Protein AF-A0A0M0LI13-F1 (afdb_monomer)

Radius of gyration: 15.28 Å; Cα contacts (8 Å, |Δi|>4): 227; chains: 1; bounding box: 36×25×39 Å

Secondary structure (DSSP, 8-state):
---S-EEEEEEEEEE--SSS-EEEEEEEEEEE--TT--S-GGGTEE---EEE-TT-EEEEEEEE---TT----EEEEEEEEEEETTTTEEEEEEEEEEE---

Solvent-accessible surface area (backbone atoms only — not comparable to full-atom values): 6044 Å² total; per-residue (Å²): 130,82,79,68,58,46,73,46,70,64,78,49,72,50,70,35,87,46,94,53,72,42,62,34,46,45,47,60,45,60,71,46,59,45,93,84,51,91,64,54,49,52,62,37,43,44,64,68,62,44,81,39,52,48,70,35,73,44,73,40,52,38,29,39,32,63,62,86,90,67,87,65,56,43,59,31,33,29,29,43,36,41,32,34,73,89,79,72,43,76,47,75,44,82,45,78,50,77,42,82,81,130

Foldseek 3Di:
DPPFKDKDWQPDKDFAQDQAKFWKAKAKFWDDDDPPFPDACRQQKDWGIDTDHHGDMDGTMIIGGDPPVGQDFDKTKIWTWIAGPVVRDIDTDIDMDGHDDD

Nearest PDB structures (foldseek):
  2r39-assembly1_A  TM=6.800E-01  e=1.356E-04  Vibrio parahaemolyticus RIMD 2210633
  6fqa-assembly2_C  TM=5.494E-01  e=6.463E-02  Acinetobacter baumannii
  6fq0-assembly2_C  TM=4.657E-01  e=3.238E-02  Acinetobacter baumannii
  4or1-assembly1_A  TM=4.462E-01  e=4.621E-01  Escherichia coli
  5cn1-assembly5_C  TM=3.166E-01  e=4.873E-01  Saccharomyces cerevisiae S288C

Structure (mmCIF, N/CA/C/O backbone):
data_AF-A0A0M0LI13-F1
#
_entry.id   AF-A0A0M0LI13-F1
#
loop_
_atom_site.group_PDB
_atom_site.id
_atom_site.type_symbol
_atom_site.label_atom_id
_atom_site.label_alt_id
_atom_site.label_comp_id
_atom_site.label_asym_id
_atom_site.label_entity_id
_atom_site.label_seq_id
_atom_site.pdbx_PDB_ins_code
_atom_site.Cartn_x
_atom_site.Cartn_y
_atom_site.Cartn_z
_atom_site.occupancy
_atom_site.B_iso_or_equiv
_atom_site.auth_seq_id
_atom_site.auth_comp_id
_atom_site.auth_asym_id
_atom_site.auth_atom_id
_atom_site.pdbx_PDB_model_num
ATOM 1 N N . MET A 1 1 ? 20.716 13.999 -11.357 1.00 42.50 1 MET A N 1
ATOM 2 C CA . MET A 1 1 ? 20.604 12.929 -10.341 1.00 42.50 1 MET A CA 1
ATOM 3 C C . MET A 1 1 ? 19.140 12.543 -10.259 1.00 42.50 1 MET A C 1
ATOM 5 O O . MET A 1 1 ? 18.328 13.451 -10.172 1.00 42.50 1 MET A O 1
ATOM 9 N N . LEU A 1 2 ? 18.784 11.260 -10.379 1.00 47.47 2 LEU A N 1
ATOM 10 C CA . LEU A 1 2 ? 17.407 10.848 -10.083 1.00 47.47 2 LEU A CA 1
ATOM 11 C C . LEU A 1 2 ? 17.223 10.974 -8.567 1.00 47.47 2 LEU A C 1
ATOM 13 O O . LEU A 1 2 ? 18.024 10.400 -7.833 1.00 47.47 2 LEU A O 1
ATOM 17 N N . ASP A 1 3 ? 16.208 11.720 -8.133 1.00 53.38 3 ASP A N 1
ATOM 18 C CA . ASP A 1 3 ? 15.728 11.751 -6.748 1.00 53.38 3 ASP A CA 1
ATOM 19 C C . ASP A 1 3 ? 15.374 10.320 -6.321 1.00 53.38 3 ASP A C 1
ATOM 21 O O . ASP A 1 3 ? 14.293 9.800 -6.610 1.00 53.38 3 ASP A O 1
ATOM 25 N N . SER A 1 4 ? 16.313 9.626 -5.686 1.00 60.44 4 SER A N 1
ATOM 26 C CA . SER A 1 4 ? 16.040 8.341 -5.058 1.00 60.44 4 SER A CA 1
ATOM 27 C C . SER A 1 4 ? 15.255 8.611 -3.776 1.00 60.44 4 SER A C 1
ATOM 29 O O . SER A 1 4 ? 15.834 9.078 -2.799 1.00 60.44 4 SER A O 1
ATOM 31 N N . GLY A 1 5 ? 13.950 8.322 -3.780 1.00 70.00 5 GLY A N 1
ATOM 32 C CA . GLY A 1 5 ? 13.101 8.426 -2.589 1.00 70.00 5 GLY A CA 1
ATOM 33 C C . GLY A 1 5 ? 12.098 9.576 -2.625 1.00 70.00 5 GLY A C 1
ATOM 34 O O . GLY A 1 5 ? 12.062 10.392 -1.707 1.00 70.00 5 GLY A O 1
ATOM 35 N N . ARG A 1 6 ? 11.247 9.638 -3.655 1.00 83.00 6 ARG A N 1
ATOM 36 C CA . ARG A 1 6 ? 10.151 10.616 -3.695 1.00 83.00 6 ARG A CA 1
ATOM 37 C C . ARG A 1 6 ? 8.909 10.049 -3.020 1.00 83.00 6 ARG A C 1
ATOM 39 O O . ARG A 1 6 ? 8.305 9.105 -3.524 1.00 83.00 6 ARG A O 1
ATOM 46 N N . THR A 1 7 ? 8.483 10.661 -1.922 1.00 88.56 7 THR A N 1
ATOM 47 C CA . THR A 1 7 ? 7.189 10.343 -1.310 1.00 88.56 7 THR A CA 1
ATOM 48 C C . THR A 1 7 ? 6.056 10.959 -2.125 1.00 88.56 7 THR A C 1
ATOM 50 O O . THR A 1 7 ? 6.030 12.164 -2.375 1.00 88.56 7 THR A O 1
ATOM 53 N N . ILE A 1 8 ? 5.101 10.125 -2.517 1.00 88.75 8 ILE A N 1
ATOM 54 C CA . ILE A 1 8 ? 3.818 10.513 -3.089 1.00 88.75 8 ILE A CA 1
ATOM 55 C C . ILE A 1 8 ? 2.800 10.400 -1.958 1.00 88.75 8 ILE A C 1
ATOM 57 O O . ILE A 1 8 ? 2.442 9.303 -1.521 1.00 88.75 8 ILE A O 1
ATOM 61 N N . ALA A 1 9 ? 2.400 11.551 -1.428 1.00 90.56 9 ALA A N 1
ATOM 62 C CA . ALA A 1 9 ? 1.484 11.615 -0.303 1.00 90.56 9 ALA A CA 1
ATOM 63 C C . ALA A 1 9 ? 0.030 11.420 -0.743 1.00 90.56 9 ALA A C 1
ATOM 65 O O . ALA A 1 9 ? -0.353 11.843 -1.832 1.00 90.56 9 ALA A O 1
ATOM 66 N N . ASN A 1 10 ? -0.782 10.861 0.155 1.00 89.06 10 ASN A N 1
ATOM 67 C CA . ASN A 1 10 ? -2.242 10.824 0.041 1.00 89.06 10 ASN A CA 1
ATOM 68 C C . ASN A 1 10 ? -2.772 10.147 -1.231 1.00 89.06 10 ASN A C 1
ATOM 70 O O . ASN A 1 10 ? -3.706 10.643 -1.859 1.00 89.06 10 ASN A O 1
ATOM 74 N N . ILE A 1 11 ? -2.191 9.007 -1.605 1.00 89.56 11 ILE A N 1
ATOM 75 C CA . ILE A 1 11 ? -2.618 8.272 -2.804 1.00 89.56 11 ILE A CA 1
ATOM 76 C C . ILE A 1 11 ? -4.002 7.633 -2.642 1.00 89.56 11 ILE A C 1
ATOM 78 O O . ILE A 1 11 ? -4.743 7.508 -3.611 1.00 89.56 11 ILE A O 1
ATOM 82 N N . PHE A 1 12 ? -4.355 7.240 -1.419 1.00 91.00 12 PHE A N 1
ATOM 83 C CA . PHE A 1 12 ? -5.688 6.791 -1.037 1.00 91.00 12 PHE A CA 1
ATOM 84 C C . PHE A 1 12 ? -5.860 6.911 0.479 1.00 91.00 12 PHE A C 1
ATOM 86 O O . PHE A 1 12 ? -4.906 7.163 1.222 1.00 91.00 12 PHE A O 1
ATOM 93 N N . THR A 1 13 ? -7.089 6.714 0.943 1.00 93.88 13 THR A N 1
ATOM 94 C CA . THR A 1 13 ? -7.438 6.717 2.363 1.00 93.88 13 THR A CA 1
ATOM 95 C C . THR A 1 13 ? -8.014 5.371 2.786 1.00 93.88 13 THR A C 1
ATOM 97 O O . THR A 1 13 ? -8.634 4.661 1.997 1.00 93.88 13 THR A O 1
ATOM 100 N N . ILE A 1 14 ? -7.805 5.018 4.054 1.00 93.50 14 ILE A N 1
ATOM 101 C CA . ILE A 1 14 ? -8.415 3.851 4.692 1.00 93.50 14 ILE A CA 1
ATOM 102 C C . ILE A 1 14 ? -9.221 4.344 5.890 1.00 93.50 14 ILE A C 1
ATOM 104 O O . ILE A 1 14 ? -8.678 5.003 6.779 1.00 93.50 14 ILE A O 1
ATOM 108 N N . THR A 1 15 ? -10.507 4.004 5.933 1.00 95.00 15 THR A N 1
ATOM 109 C CA . THR A 1 15 ? -11.383 4.298 7.071 1.00 95.00 15 THR A CA 1
ATOM 110 C C . THR A 1 15 ? -11.610 3.036 7.889 1.00 95.00 15 THR A C 1
ATOM 112 O O . THR A 1 15 ? -12.173 2.062 7.390 1.00 95.00 15 THR A O 1
ATOM 115 N N . ASN A 1 16 ? -11.228 3.068 9.164 1.00 94.50 16 ASN A N 1
ATOM 116 C CA . ASN A 1 16 ? -11.600 2.028 10.113 1.00 94.50 16 ASN A CA 1
ATOM 117 C C . ASN A 1 16 ? -13.010 2.321 10.641 1.00 94.50 16 ASN A C 1
ATOM 119 O O . ASN A 1 16 ? -13.193 3.260 11.406 1.00 94.50 16 ASN A O 1
ATOM 123 N N . LYS A 1 17 ? -14.001 1.521 10.235 1.00 93.31 17 LYS A N 1
ATOM 124 C CA . LYS A 1 17 ? -15.404 1.641 10.682 1.00 93.31 17 LYS A CA 1
ATOM 125 C C . LYS A 1 17 ? -15.748 0.735 11.871 1.00 93.31 17 LYS A C 1
ATOM 127 O O . LYS A 1 17 ? -16.920 0.505 12.153 1.00 93.31 17 LYS A O 1
ATOM 132 N N . THR A 1 18 ? -14.741 0.155 12.516 1.00 92.44 18 THR A N 1
ATOM 133 C CA . THR A 1 18 ? -14.918 -0.715 13.681 1.00 92.44 18 THR A CA 1
ATOM 134 C C . THR A 1 18 ? -14.698 0.060 14.978 1.00 92.44 18 THR A C 1
ATOM 136 O O . THR A 1 18 ? -14.189 1.182 14.982 1.00 92.44 18 THR A O 1
ATOM 139 N N . ASN A 1 19 ? -15.038 -0.579 16.099 1.00 95.06 19 ASN A N 1
ATOM 140 C CA . ASN A 1 19 ? -14.835 -0.035 17.442 1.00 95.06 19 ASN A CA 1
ATOM 141 C C . ASN A 1 19 ? -13.461 -0.391 18.043 1.00 95.06 19 ASN A C 1
ATOM 143 O O . ASN A 1 19 ? -13.225 -0.122 19.217 1.00 95.06 19 ASN A O 1
ATOM 147 N N . GLN A 1 20 ? -12.562 -1.008 17.270 1.00 94.38 20 GLN A N 1
ATOM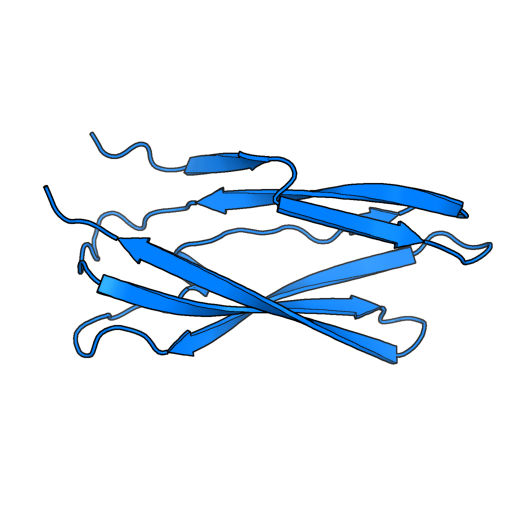 148 C CA . GLN A 1 20 ? -11.235 -1.431 17.727 1.00 94.38 20 GLN A CA 1
ATOM 149 C C . GLN A 1 20 ? -10.139 -0.871 16.819 1.00 94.38 20 GLN A C 1
ATOM 151 O O . GLN A 1 20 ? -10.381 -0.549 15.658 1.00 94.38 20 GLN A O 1
ATOM 156 N N . THR A 1 21 ? -8.926 -0.723 17.349 1.00 94.06 21 THR A N 1
ATOM 157 C CA . THR A 1 21 ? -7.764 -0.349 16.535 1.00 94.06 21 THR A CA 1
ATOM 158 C C . THR A 1 21 ? -7.447 -1.473 15.553 1.00 94.06 21 THR A C 1
ATOM 160 O O . THR A 1 21 ? -7.303 -2.623 15.964 1.00 94.06 21 THR A O 1
ATOM 163 N N . LEU A 1 22 ? -7.295 -1.139 14.271 1.00 93.81 22 LEU A N 1
ATOM 164 C CA . LEU A 1 22 ? -6.948 -2.098 13.224 1.00 93.81 22 LEU A CA 1
ATOM 165 C C . LEU A 1 22 ? -5.491 -1.951 12.796 1.00 93.81 22 LEU A C 1
ATOM 167 O O . LEU A 1 22 ? -5.004 -0.839 12.581 1.00 93.81 22 LEU A O 1
ATOM 171 N N . ASN A 1 23 ? -4.826 -3.094 12.629 1.00 94.38 23 ASN A N 1
ATOM 172 C CA . ASN A 1 23 ? -3.515 -3.202 11.999 1.00 94.38 23 ASN A CA 1
ATOM 173 C C . ASN A 1 23 ? -3.701 -3.739 10.580 1.00 94.38 23 ASN A C 1
ATOM 175 O O . ASN A 1 23 ? -3.952 -4.927 10.382 1.00 94.38 23 ASN A O 1
ATOM 179 N N . VAL A 1 24 ? -3.578 -2.851 9.600 1.00 95.12 24 VAL A N 1
ATOM 180 C CA . VAL A 1 24 ? -3.677 -3.180 8.181 1.00 95.12 24 VAL A CA 1
ATOM 181 C C . VAL A 1 24 ? -2.279 -3.482 7.660 1.00 95.12 24 VAL A C 1
ATOM 183 O O . VAL A 1 24 ? -1.407 -2.606 7.635 1.00 95.12 24 VAL A O 1
ATOM 186 N N . GLN A 1 25 ? -2.065 -4.728 7.247 1.00 96.12 25 GLN A N 1
ATOM 187 C CA . GLN A 1 25 ? -0.880 -5.107 6.490 1.00 96.12 25 GLN A CA 1
ATOM 188 C C . GLN A 1 25 ? -1.023 -4.577 5.068 1.00 96.12 25 GLN A C 1
ATOM 190 O O . GLN A 1 25 ? -2.055 -4.788 4.431 1.00 96.12 25 GLN A O 1
ATOM 195 N N . ILE A 1 26 ? -0.004 -3.876 4.581 1.00 95.25 26 ILE A N 1
ATOM 196 C CA . ILE A 1 26 ? 0.004 -3.328 3.231 1.00 95.25 26 ILE A CA 1
ATOM 197 C C . ILE A 1 26 ? 1.223 -3.861 2.498 1.00 95.25 26 ILE A C 1
ATOM 199 O O . ILE A 1 26 ? 2.353 -3.695 2.950 1.00 95.25 26 ILE A O 1
ATOM 203 N N . THR A 1 27 ? 0.980 -4.504 1.363 1.00 93.94 27 THR A N 1
ATOM 204 C CA . THR A 1 27 ? 2.026 -5.076 0.510 1.00 93.94 27 THR A CA 1
ATOM 205 C C . THR A 1 27 ? 1.810 -4.654 -0.936 1.00 93.94 27 THR A C 1
ATOM 207 O O . THR A 1 27 ? 0.734 -4.176 -1.298 1.00 93.94 27 THR A O 1
ATOM 210 N N . ILE A 1 28 ? 2.847 -4.790 -1.755 1.00 92.31 28 ILE A N 1
ATOM 211 C CA . ILE A 1 28 ? 2.791 -4.509 -3.187 1.00 92.31 28 ILE A CA 1
ATOM 212 C C . ILE A 1 28 ? 3.033 -5.821 -3.920 1.00 92.31 28 ILE A C 1
ATOM 214 O O . ILE A 1 28 ? 4.026 -6.501 -3.678 1.00 92.31 28 ILE A O 1
ATOM 218 N N . GLU A 1 29 ? 2.120 -6.163 -4.817 1.00 91.44 29 GLU A N 1
ATOM 219 C CA . GLU A 1 29 ? 2.209 -7.335 -5.674 1.00 91.44 29 GLU A CA 1
ATOM 220 C C . GLU A 1 29 ? 2.442 -6.887 -7.115 1.00 91.44 29 GLU A C 1
ATOM 222 O O . GLU A 1 29 ? 1.689 -6.075 -7.654 1.00 91.44 29 GLU A O 1
ATOM 227 N N . ASN A 1 30 ? 3.473 -7.429 -7.757 1.00 88.25 30 ASN A N 1
ATOM 228 C CA . ASN A 1 30 ? 3.719 -7.190 -9.172 1.00 88.25 30 ASN A CA 1
ATOM 229 C C . ASN A 1 30 ? 2.789 -8.043 -10.042 1.00 88.25 30 ASN A C 1
ATOM 231 O O . ASN A 1 30 ? 2.658 -9.243 -9.816 1.00 88.25 30 ASN A O 1
ATOM 235 N N . THR A 1 31 ? 2.198 -7.445 -11.075 1.00 88.75 31 THR A N 1
ATOM 236 C CA . THR A 1 31 ? 1.359 -8.157 -12.051 1.00 88.75 31 THR A CA 1
ATOM 237 C C . THR A 1 31 ? 2.013 -8.186 -13.428 1.00 88.75 31 THR A C 1
ATOM 239 O O . THR A 1 31 ? 2.105 -9.250 -14.036 1.00 88.75 31 THR A O 1
ATOM 242 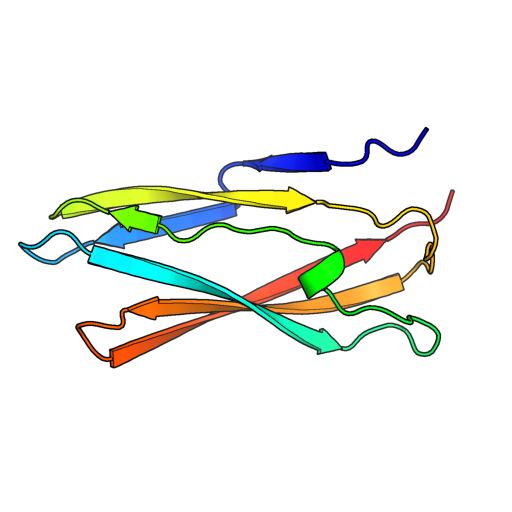N N . SER A 1 32 ? 2.516 -7.050 -13.923 1.00 90.00 32 SER A N 1
ATOM 243 C CA . SER A 1 32 ? 3.209 -6.991 -15.213 1.00 90.00 32 SER A CA 1
ATOM 244 C C . SER A 1 32 ? 4.396 -6.037 -15.189 1.00 90.00 32 SER A C 1
ATOM 246 O O . SER A 1 32 ? 4.366 -4.979 -14.561 1.00 90.00 32 SER A O 1
ATOM 248 N N . ARG A 1 33 ? 5.430 -6.370 -15.964 1.00 87.69 33 ARG A N 1
ATOM 249 C CA . ARG A 1 33 ? 6.631 -5.543 -16.132 1.00 87.69 33 ARG A CA 1
ATOM 250 C C . ARG A 1 33 ? 7.127 -5.570 -17.581 1.00 87.69 33 ARG A C 1
ATOM 252 O O . ARG A 1 33 ? 6.810 -6.524 -18.296 1.00 87.69 33 ARG A O 1
ATOM 259 N N . PRO A 1 34 ? 7.917 -4.573 -18.020 1.00 87.50 34 PRO A N 1
ATOM 260 C CA . PRO A 1 34 ? 8.591 -4.616 -19.315 1.00 87.50 34 PRO A CA 1
ATOM 261 C C . PRO A 1 34 ? 9.450 -5.881 -19.457 1.00 87.50 34 PRO A C 1
ATOM 263 O O . PRO A 1 34 ? 10.038 -6.339 -18.481 1.00 87.50 34 PRO A O 1
ATOM 266 N N . ALA A 1 35 ? 9.561 -6.430 -20.670 1.00 83.12 35 ALA A N 1
ATOM 267 C CA . ALA A 1 35 ? 10.194 -7.735 -20.912 1.00 83.12 35 ALA A CA 1
ATOM 268 C C . ALA A 1 35 ? 11.647 -7.844 -20.411 1.00 83.12 35 ALA A C 1
ATOM 270 O O . ALA A 1 35 ? 12.084 -8.918 -20.012 1.00 83.12 35 ALA A O 1
ATOM 271 N N . LEU A 1 36 ? 12.387 -6.733 -20.408 1.00 82.75 36 LEU A N 1
ATOM 272 C CA . LEU A 1 36 ? 13.780 -6.687 -19.960 1.00 82.75 36 LEU A CA 1
ATOM 273 C C . LEU A 1 36 ? 13.926 -6.281 -18.485 1.00 82.75 36 LEU A C 1
ATOM 275 O O . LEU A 1 36 ? 15.038 -6.264 -17.964 1.00 82.75 36 LEU A O 1
ATOM 279 N N . ALA A 1 37 ? 12.830 -5.939 -17.802 1.00 80.44 37 ALA A N 1
ATOM 280 C CA . ALA A 1 37 ? 12.875 -5.504 -16.415 1.00 80.44 37 ALA A CA 1
ATOM 281 C C . ALA A 1 37 ? 13.290 -6.652 -15.486 1.00 80.44 37 ALA A C 1
ATOM 283 O O . ALA A 1 37 ? 12.612 -7.676 -15.387 1.00 80.44 37 ALA A O 1
ATOM 284 N N . LEU A 1 38 ? 14.387 -6.446 -14.754 1.00 78.94 38 LEU A N 1
ATOM 285 C CA . LEU A 1 38 ? 14.916 -7.427 -13.801 1.00 78.94 38 LEU A CA 1
ATOM 286 C C . LEU A 1 38 ? 14.235 -7.355 -12.423 1.00 78.94 38 LEU A C 1
ATOM 288 O O . LEU A 1 38 ? 14.383 -8.270 -11.620 1.00 78.94 38 LEU A O 1
ATOM 292 N N . VAL A 1 39 ? 13.448 -6.306 -12.162 1.00 78.88 39 VAL A N 1
ATOM 293 C CA . VAL A 1 39 ? 12.727 -6.078 -10.898 1.00 78.88 39 VAL A CA 1
ATOM 294 C C . VAL A 1 39 ? 11.224 -5.948 -11.113 1.00 78.88 39 VAL A C 1
ATOM 296 O O . VAL A 1 39 ? 10.760 -5.672 -12.222 1.00 78.88 39 VAL A O 1
ATOM 299 N N . GLY A 1 40 ? 10.457 -6.216 -10.058 1.00 80.31 40 GLY A N 1
ATOM 300 C CA . GLY A 1 40 ? 9.032 -5.910 -9.990 1.00 80.31 40 GLY A CA 1
ATOM 301 C C . GLY A 1 40 ? 8.751 -4.530 -9.395 1.00 80.31 40 GLY A C 1
ATOM 302 O O . GLY A 1 40 ? 9.654 -3.825 -8.943 1.00 80.31 40 GLY A O 1
ATOM 303 N N . ILE A 1 41 ? 7.477 -4.138 -9.414 1.00 83.88 41 ILE A N 1
ATOM 304 C CA . ILE A 1 41 ? 6.992 -2.874 -8.835 1.00 83.88 41 ILE A CA 1
ATOM 305 C C . ILE A 1 41 ? 7.196 -2.782 -7.315 1.00 83.88 41 ILE A C 1
ATOM 307 O O . ILE A 1 41 ? 7.344 -1.684 -6.787 1.00 83.88 41 ILE A O 1
ATOM 311 N N . ASP A 1 42 ? 7.293 -3.918 -6.630 1.00 84.94 42 ASP A N 1
ATOM 312 C CA . ASP A 1 42 ? 7.639 -4.057 -5.211 1.00 84.94 42 ASP A CA 1
ATOM 313 C C . ASP A 1 42 ? 9.036 -3.512 -4.861 1.00 84.94 42 ASP A C 1
ATOM 315 O O . ASP A 1 42 ? 9.281 -3.130 -3.721 1.00 84.94 42 ASP A O 1
ATOM 319 N N . TYR A 1 43 ? 9.930 -3.398 -5.848 1.00 81.88 43 TYR A N 1
ATOM 320 C CA . TYR A 1 43 ? 11.241 -2.755 -5.695 1.00 81.88 43 TYR A CA 1
ATOM 321 C C . TYR A 1 43 ? 11.255 -1.284 -6.130 1.00 81.88 43 TYR A C 1
ATOM 323 O O . TYR A 1 43 ? 12.271 -0.611 -5.962 1.00 81.88 43 TYR A O 1
ATOM 331 N N . ILE A 1 44 ? 10.163 -0.808 -6.739 1.00 84.62 44 ILE A N 1
ATOM 332 C CA . ILE A 1 44 ? 10.034 0.551 -7.288 1.00 84.62 44 ILE A CA 1
ATOM 333 C C . ILE A 1 44 ? 9.179 1.432 -6.368 1.00 84.62 44 ILE A C 1
ATOM 335 O O . ILE A 1 44 ? 9.359 2.649 -6.299 1.00 84.62 44 ILE A O 1
ATOM 339 N N . LEU A 1 45 ? 8.242 0.825 -5.644 1.00 87.44 45 LEU A N 1
ATOM 340 C CA . LEU A 1 45 ? 7.390 1.479 -4.665 1.00 87.44 45 LEU A 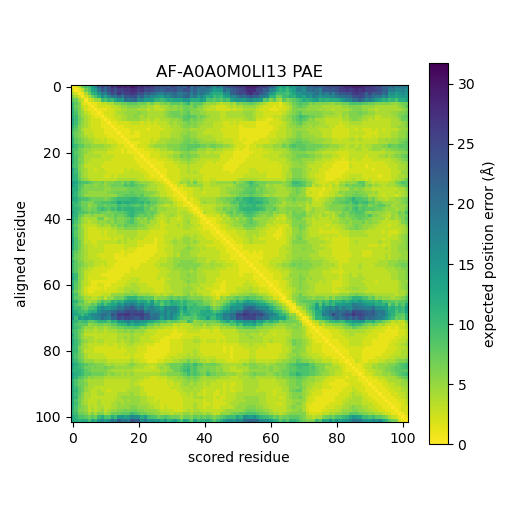CA 1
ATOM 341 C C . LEU A 1 45 ? 7.598 0.841 -3.291 1.00 87.44 45 LEU A C 1
ATOM 343 O O . LEU A 1 45 ? 7.533 -0.372 -3.139 1.00 87.44 45 LEU A O 1
ATOM 347 N N . GLY A 1 46 ? 7.785 1.681 -2.280 1.00 89.06 46 GLY A N 1
ATOM 348 C CA . GLY A 1 46 ? 7.742 1.307 -0.874 1.00 89.06 46 GLY A CA 1
ATOM 349 C C . GLY A 1 46 ? 6.445 1.787 -0.230 1.00 89.06 46 GLY A C 1
ATOM 350 O O . GLY A 1 46 ? 6.021 2.926 -0.437 1.00 89.06 46 GLY A O 1
ATOM 351 N N . ILE A 1 47 ? 5.829 0.933 0.581 1.00 91.56 47 ILE A N 1
ATOM 352 C CA . ILE A 1 47 ? 4.647 1.253 1.385 1.00 91.56 47 ILE A CA 1
ATOM 353 C C . ILE A 1 47 ? 4.775 0.595 2.757 1.00 91.56 47 ILE A C 1
ATOM 355 O O . ILE A 1 47 ? 5.374 -0.471 2.884 1.00 91.56 47 ILE A O 1
ATOM 359 N N . SER A 1 48 ? 4.242 1.239 3.793 1.00 92.00 48 SER A N 1
ATOM 360 C CA . SER A 1 48 ? 4.284 0.726 5.161 1.00 92.00 48 SER A CA 1
ATOM 361 C C . SER A 1 48 ? 2.905 0.303 5.659 1.00 92.00 48 SER A C 1
ATOM 363 O O . SER A 1 48 ? 1.878 0.881 5.289 1.00 92.00 48 SER A O 1
ATOM 365 N N . ASN A 1 49 ? 2.903 -0.690 6.550 1.00 94.44 49 ASN A N 1
ATOM 366 C CA . ASN A 1 49 ? 1.718 -1.114 7.290 1.00 94.44 49 ASN A CA 1
ATOM 367 C C . ASN A 1 49 ? 1.107 0.051 8.075 1.00 94.44 49 ASN A C 1
ATOM 369 O O . ASN A 1 49 ? 1.807 0.974 8.503 1.00 94.44 49 ASN A O 1
ATOM 373 N N . GLN A 1 50 ? -0.203 -0.012 8.302 1.00 94.12 50 GLN A N 1
ATOM 374 C CA . GLN A 1 50 ? -0.942 1.069 8.943 1.00 94.12 50 GLN A CA 1
ATOM 375 C C . GLN A 1 50 ? -1.676 0.585 10.184 1.00 94.12 50 GLN A C 1
ATOM 377 O O . GLN A 1 50 ? -2.491 -0.327 10.123 1.00 94.12 50 GLN A O 1
ATOM 382 N N . THR A 1 51 ? -1.451 1.273 11.298 1.00 95.25 51 THR A N 1
ATOM 383 C CA . THR A 1 51 ? -2.340 1.215 12.461 1.00 95.25 51 THR A CA 1
ATOM 384 C C . THR A 1 51 ? -3.351 2.354 12.370 1.00 95.25 51 THR A C 1
ATOM 386 O O . THR A 1 51 ? -2.956 3.510 12.154 1.00 95.25 51 THR A O 1
ATOM 389 N N . ILE A 1 52 ? -4.639 2.023 12.495 1.00 95.38 52 ILE A N 1
ATOM 390 C CA . ILE A 1 52 ? -5.768 2.946 12.315 1.00 95.38 52 ILE A CA 1
ATOM 391 C C . ILE A 1 52 ? -6.703 2.837 13.521 1.00 95.38 52 ILE A C 1
ATOM 393 O O . ILE A 1 52 ? -7.265 1.773 13.793 1.00 95.38 52 ILE A O 1
ATOM 397 N N . ALA A 1 53 ? -6.879 3.945 14.239 1.00 96.81 53 ALA A N 1
ATOM 398 C CA . ALA A 1 53 ? -7.747 4.012 15.411 1.00 96.81 53 ALA A CA 1
ATOM 399 C C . ALA A 1 53 ? -9.236 3.807 15.037 1.00 96.81 53 ALA A C 1
ATOM 401 O O . A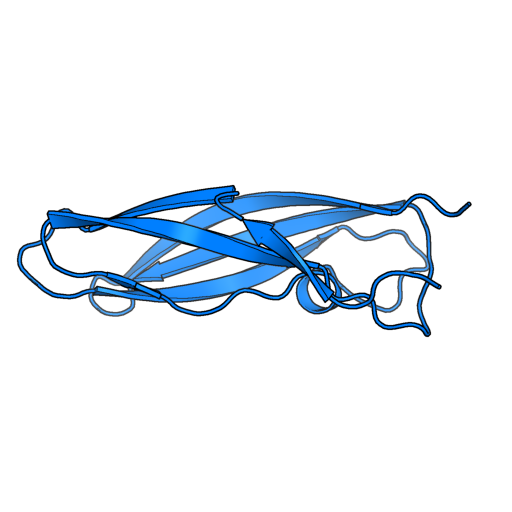LA A 1 53 ? -9.612 4.054 13.884 1.00 96.81 53 ALA A O 1
ATOM 402 N N . PRO A 1 54 ? -10.090 3.380 15.987 1.00 96.81 54 PRO A N 1
ATOM 403 C CA . PRO A 1 54 ? -11.525 3.208 15.760 1.00 96.81 54 PRO A CA 1
ATOM 404 C C . PRO A 1 54 ? -12.175 4.454 15.157 1.00 96.81 54 PRO A C 1
ATOM 406 O O . PRO A 1 54 ? -11.913 5.564 15.617 1.00 96.81 54 PRO A O 1
ATOM 409 N N . ASN A 1 55 ? -13.047 4.276 14.165 1.00 96.50 55 ASN A N 1
ATOM 410 C CA . ASN A 1 55 ? -13.826 5.354 13.539 1.00 96.50 55 ASN A CA 1
ATOM 411 C C . ASN A 1 55 ? -12.983 6.506 12.958 1.00 96.50 55 ASN A C 1
ATOM 413 O O . ASN A 1 55 ? -13.479 7.618 12.778 1.00 96.50 55 ASN A O 1
ATOM 417 N N . THR A 1 56 ? -11.709 6.249 12.640 1.00 97.69 56 THR A N 1
ATOM 418 C CA . THR A 1 56 ? -10.812 7.238 12.029 1.00 97.69 56 THR A CA 1
ATOM 419 C C . THR A 1 56 ? -10.480 6.892 10.585 1.00 97.69 56 THR A C 1
ATOM 421 O O . THR A 1 56 ? -10.536 5.736 10.157 1.00 97.69 56 THR A O 1
ATOM 424 N N . THR A 1 57 ? -10.121 7.925 9.825 1.00 96.50 57 THR A N 1
ATOM 425 C CA . THR A 1 57 ? -9.596 7.789 8.467 1.00 96.50 57 THR A CA 1
ATOM 426 C C . THR A 1 57 ? -8.119 8.132 8.467 1.00 96.50 57 THR A C 1
ATOM 428 O O . THR A 1 57 ? -7.721 9.168 8.999 1.00 96.50 57 THR A O 1
ATOM 431 N N . LYS A 1 58 ? -7.311 7.273 7.850 1.00 95.12 58 LYS A N 1
ATOM 432 C CA . LYS A 1 58 ? -5.878 7.488 7.682 1.00 95.12 58 LYS A CA 1
ATOM 433 C C . LYS A 1 58 ? -5.536 7.593 6.207 1.00 95.12 58 LYS A C 1
ATOM 435 O O . LYS A 1 58 ? -6.001 6.798 5.395 1.00 95.12 58 LYS A O 1
ATOM 440 N N . SER A 1 59 ? -4.718 8.583 5.880 1.00 94.00 59 SER A N 1
ATOM 441 C CA . SER A 1 59 ? -4.166 8.739 4.543 1.00 94.00 59 SER A CA 1
ATOM 442 C C . SER A 1 59 ? -2.932 7.861 4.368 1.00 94.00 59 SER A C 1
ATOM 444 O O . SER A 1 59 ? -2.121 7.744 5.292 1.00 94.00 59 SER A O 1
ATOM 446 N N . VAL A 1 60 ? -2.797 7.244 3.198 1.00 92.38 60 VAL A N 1
ATOM 447 C CA . VAL A 1 60 ? -1.673 6.373 2.861 1.00 92.38 60 VAL A CA 1
ATOM 448 C C . VAL A 1 60 ? -0.794 7.051 1.820 1.00 92.38 60 VAL A C 1
ATOM 450 O O . VAL A 1 60 ? -1.273 7.640 0.850 1.00 92.38 60 VAL A O 1
ATOM 453 N N . SER A 1 61 ? 0.512 6.956 2.041 1.00 92.00 61 SER A N 1
ATOM 454 C CA . SER A 1 61 ? 1.549 7.493 1.167 1.00 92.00 61 SER A CA 1
ATOM 455 C C . SER A 1 61 ? 2.431 6.352 0.680 1.00 92.00 61 SER A C 1
ATOM 457 O O . SER A 1 61 ? 2.657 5.386 1.411 1.00 92.00 61 SER A O 1
ATOM 459 N N . VAL A 1 62 ? 2.954 6.484 -0.534 1.00 90.69 62 VAL A N 1
ATOM 460 C CA . VAL A 1 62 ? 3.959 5.568 -1.093 1.00 90.69 62 VAL A CA 1
ATOM 461 C C . VAL A 1 62 ? 5.246 6.319 -1.341 1.00 90.69 62 VAL A C 1
ATOM 463 O O . VAL A 1 62 ? 5.233 7.503 -1.669 1.00 90.69 62 VAL A O 1
ATOM 466 N N . THR A 1 63 ? 6.365 5.627 -1.228 1.00 90.25 63 THR A N 1
ATOM 467 C CA . THR A 1 63 ? 7.671 6.174 -1.574 1.00 90.25 63 THR A CA 1
ATOM 468 C C . THR A 1 63 ? 8.131 5.530 -2.865 1.00 90.25 63 THR A C 1
ATOM 470 O O . THR A 1 63 ? 8.338 4.324 -2.909 1.00 90.25 63 THR A O 1
ATOM 473 N N . ALA A 1 64 ? 8.324 6.323 -3.913 1.00 85.31 64 ALA A N 1
ATOM 474 C CA . ALA A 1 64 ? 9.009 5.858 -5.106 1.00 85.31 64 ALA A CA 1
ATOM 475 C C . ALA A 1 64 ? 10.497 5.668 -4.780 1.00 85.31 64 ALA A C 1
ATOM 477 O O . ALA A 1 64 ? 11.207 6.626 -4.457 1.00 85.31 64 ALA A O 1
ATOM 478 N N . GLN A 1 65 ? 10.956 4.425 -4.845 1.00 81.12 65 GLN A N 1
ATOM 479 C CA . GLN A 1 65 ? 12.325 4.009 -4.583 1.00 81.12 65 GLN A CA 1
ATOM 480 C C . GLN A 1 65 ? 12.897 3.490 -5.895 1.00 81.12 65 GLN A C 1
ATOM 482 O O . GLN A 1 65 ? 12.450 2.487 -6.422 1.00 81.12 65 GLN A O 1
ATOM 487 N N . PHE A 1 66 ? 13.871 4.186 -6.466 1.00 71.94 66 PHE A N 1
ATOM 488 C CA . PHE A 1 66 ? 14.524 3.706 -7.678 1.00 71.94 66 PHE A CA 1
ATOM 489 C C . PHE A 1 66 ? 15.832 3.030 -7.313 1.00 71.94 66 PHE A C 1
ATOM 491 O O . PHE A 1 66 ? 16.766 3.700 -6.872 1.00 71.94 66 PHE A O 1
ATOM 498 N N . LEU A 1 67 ? 15.921 1.719 -7.547 1.00 66.25 67 LEU A N 1
ATOM 499 C CA . LEU A 1 67 ? 17.206 1.032 -7.530 1.00 66.25 67 LEU A CA 1
ATOM 500 C C . LEU A 1 67 ? 18.043 1.534 -8.725 1.00 66.25 67 LEU A C 1
ATOM 502 O O . LEU A 1 67 ? 17.648 1.329 -9.876 1.00 66.25 67 LEU A O 1
ATOM 506 N N . PRO A 1 68 ? 19.194 2.199 -8.492 1.00 56.50 68 PRO A N 1
ATOM 507 C CA . PRO A 1 68 ? 19.939 2.910 -9.539 1.00 56.50 68 PRO A CA 1
ATOM 508 C C . PRO A 1 68 ? 20.411 2.037 -10.708 1.00 56.50 68 PRO A C 1
ATOM 510 O O . PRO A 1 68 ? 20.661 2.557 -11.794 1.00 56.50 68 PRO A O 1
ATOM 513 N N . LEU A 1 69 ? 20.540 0.727 -10.481 1.00 56.00 69 LEU A N 1
ATOM 514 C CA . LEU A 1 69 ? 21.144 -0.230 -11.408 1.00 56.00 69 LEU A CA 1
ATOM 515 C C . LEU A 1 69 ? 20.190 -0.727 -12.508 1.00 56.00 69 LEU A C 1
ATOM 517 O O . LEU A 1 69 ? 20.639 -1.425 -13.410 1.00 56.00 69 LEU A O 1
ATOM 521 N N . LEU A 1 70 ? 18.893 -0.396 -12.461 1.00 58.88 70 LEU A N 1
ATOM 522 C CA . LEU A 1 70 ? 17.870 -1.056 -13.290 1.00 58.88 70 LEU A CA 1
ATOM 523 C C . LEU A 1 70 ? 16.904 -0.064 -13.946 1.00 58.88 70 LEU A C 1
ATOM 525 O O . LEU A 1 70 ? 15.685 -0.144 -13.805 1.00 58.88 70 LEU A O 1
ATOM 529 N N . LYS A 1 71 ? 17.461 0.897 -14.686 1.00 62.53 71 LYS A N 1
ATOM 530 C CA . LYS A 1 71 ? 16.700 1.917 -15.419 1.00 62.53 71 LYS A CA 1
ATOM 531 C C . LYS A 1 71 ? 16.176 1.370 -16.745 1.00 62.53 71 LYS A C 1
ATOM 533 O O . LYS A 1 71 ? 16.693 1.710 -17.805 1.00 62.53 71 LYS A O 1
ATOM 538 N N . ILE A 1 72 ? 15.148 0.531 -16.694 1.00 75.00 72 ILE A N 1
ATOM 539 C CA . ILE A 1 72 ? 14.394 0.178 -17.899 1.00 75.00 72 ILE A CA 1
ATOM 540 C C . ILE A 1 72 ? 13.103 0.980 -17.894 1.00 75.00 72 ILE A C 1
ATOM 542 O O . ILE A 1 72 ? 12.251 0.818 -17.017 1.00 75.00 72 ILE A O 1
ATOM 546 N N . GLY A 1 73 ? 12.996 1.876 -18.873 1.00 81.38 73 GLY A N 1
ATOM 547 C CA . GLY A 1 73 ? 11.777 2.623 -19.133 1.00 81.38 73 GLY A CA 1
ATOM 548 C C . GLY A 1 73 ? 10.626 1.690 -19.485 1.00 81.38 73 GLY A C 1
ATOM 549 O O . GLY A 1 73 ? 10.826 0.584 -19.989 1.00 81.38 73 GLY A O 1
ATOM 550 N N . GLY A 1 74 ? 9.408 2.140 -19.216 1.00 86.44 74 GLY A N 1
ATOM 551 C CA . GLY A 1 74 ? 8.204 1.381 -19.523 1.00 86.44 74 GLY A CA 1
ATOM 552 C C . GLY A 1 74 ? 7.153 1.453 -18.428 1.00 86.44 74 GLY A C 1
ATOM 553 O O . GLY A 1 74 ? 7.251 2.238 -17.484 1.00 86.44 74 GLY A O 1
ATOM 554 N N . ARG A 1 75 ? 6.122 0.626 -18.600 1.00 90.06 75 ARG A N 1
ATOM 555 C CA . ARG A 1 75 ? 4.956 0.546 -17.723 1.00 90.06 75 ARG A CA 1
ATOM 556 C C . ARG A 1 75 ? 5.044 -0.697 -16.840 1.00 90.06 75 ARG A C 1
ATOM 558 O O . ARG A 1 75 ? 5.168 -1.810 -17.348 1.00 90.06 75 ARG A O 1
ATOM 565 N N . TYR A 1 76 ? 4.941 -0.486 -15.537 1.00 89.75 76 TYR A N 1
ATOM 566 C CA . TYR A 1 76 ? 4.904 -1.518 -14.506 1.00 89.75 76 TYR A CA 1
ATOM 567 C C . TYR A 1 76 ? 3.517 -1.487 -13.871 1.00 89.75 76 TYR A C 1
ATOM 569 O O . TYR A 1 76 ? 3.043 -0.410 -13.507 1.00 89.75 76 TYR A O 1
ATOM 577 N N . THR A 1 77 ? 2.862 -2.638 -13.748 1.00 92.19 77 THR A N 1
ATOM 578 C CA . THR A 1 77 ? 1.533 -2.734 -13.131 1.00 92.19 77 THR A CA 1
ATOM 579 C C . THR A 1 77 ? 1.550 -3.717 -11.976 1.00 92.19 77 THR A C 1
ATOM 581 O O . THR A 1 77 ? 2.300 -4.696 -11.974 1.00 92.19 77 THR A O 1
ATOM 584 N N . GLY A 1 78 ? 0.719 -3.451 -10.982 1.00 92.62 78 GLY A N 1
ATOM 585 C CA . GLY A 1 78 ? 0.600 -4.292 -9.808 1.00 92.62 78 GLY A CA 1
ATOM 586 C C . GLY A 1 78 ? -0.637 -3.968 -8.996 1.00 92.62 78 GLY A C 1
ATOM 587 O O . GLY A 1 78 ? -1.512 -3.219 -9.433 1.00 92.62 78 GLY A O 1
ATOM 588 N N . ASN A 1 79 ? -0.678 -4.505 -7.785 1.00 94.12 79 ASN A N 1
ATOM 589 C CA . ASN A 1 79 ? -1.706 -4.208 -6.803 1.00 94.12 79 ASN A CA 1
ATOM 590 C C . ASN A 1 79 ? -1.067 -3.793 -5.481 1.00 94.12 79 ASN A C 1
ATOM 592 O O . ASN A 1 79 ? -0.115 -4.416 -5.017 1.00 94.12 79 ASN A O 1
ATOM 596 N N . ILE A 1 80 ? -1.637 -2.777 -4.842 1.00 93.75 80 ILE A N 1
ATOM 597 C CA . ILE A 1 80 ? -1.470 -2.555 -3.411 1.00 93.75 80 ILE A CA 1
ATOM 598 C C . ILE A 1 80 ? -2.485 -3.460 -2.718 1.00 93.75 80 ILE A C 1
ATOM 600 O O . ILE A 1 80 ? -3.696 -3.298 -2.891 1.00 93.75 80 ILE A O 1
ATOM 604 N N . VAL A 1 81 ? -1.990 -4.432 -1.963 1.00 95.06 81 VAL A N 1
ATOM 605 C CA . VAL A 1 81 ? -2.810 -5.397 -1.235 1.00 95.06 81 VAL A CA 1
ATOM 606 C C . VAL A 1 81 ? -2.933 -4.932 0.209 1.00 95.06 81 VAL A C 1
ATOM 608 O O . VAL A 1 81 ? -1.937 -4.817 0.924 1.00 95.06 81 VAL A O 1
ATOM 611 N N . LEU A 1 82 ? -4.165 -4.656 0.619 1.00 95.12 82 LEU A N 1
ATOM 612 C CA . LEU A 1 82 ? -4.558 -4.280 1.970 1.00 95.12 82 LEU A CA 1
ATOM 613 C C . LEU A 1 82 ? -5.135 -5.516 2.653 1.00 95.12 82 LEU A C 1
ATOM 615 O O . LEU A 1 82 ? -6.154 -6.043 2.205 1.00 95.12 82 LEU A O 1
ATOM 619 N N . LYS A 1 83 ? -4.517 -5.960 3.743 1.00 96.00 83 LYS A N 1
ATOM 620 C CA . LYS A 1 83 ? -4.973 -7.119 4.504 1.00 96.00 83 LYS A CA 1
ATOM 621 C C . LYS A 1 83 ? -5.255 -6.742 5.950 1.00 96.00 83 LYS A C 1
ATOM 623 O O . LYS A 1 83 ? -4.360 -6.327 6.687 1.00 96.00 83 LYS A O 1
ATOM 628 N N . ASP A 1 84 ?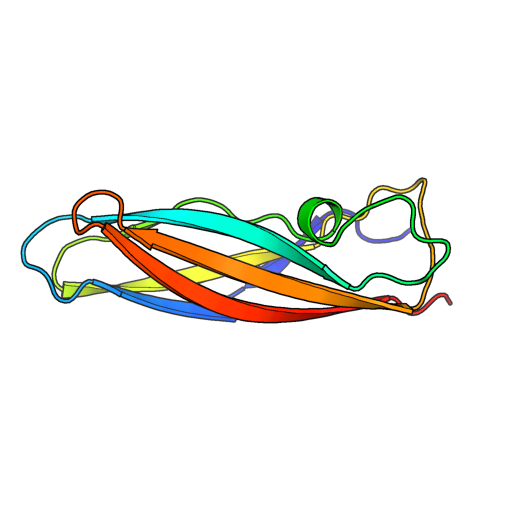 -6.504 -6.919 6.358 1.00 92.06 84 ASP A N 1
ATOM 629 C CA . ASP A 1 84 ? -6.896 -6.931 7.762 1.00 92.06 84 ASP A CA 1
ATOM 630 C C . ASP A 1 84 ? -6.787 -8.369 8.270 1.00 92.06 84 ASP A C 1
ATOM 632 O O . ASP A 1 84 ? -7.613 -9.229 7.959 1.00 92.06 84 ASP A O 1
ATOM 636 N N . VAL A 1 85 ? -5.728 -8.637 9.031 1.00 85.00 85 VAL A N 1
ATOM 637 C CA . VAL A 1 85 ? -5.418 -9.983 9.529 1.00 85.00 85 VAL A CA 1
ATOM 638 C C . VAL A 1 85 ? -6.436 -10.447 10.569 1.00 85.00 85 VAL A C 1
ATOM 640 O O . VAL A 1 85 ? -6.693 -11.643 10.669 1.00 85.00 85 VAL A O 1
ATOM 643 N N . VAL A 1 86 ? -7.026 -9.519 11.327 1.00 85.81 86 VAL A N 1
ATOM 644 C CA . VAL A 1 86 ? -7.956 -9.847 12.416 1.00 85.81 86 VAL A CA 1
ATOM 645 C C . VAL A 1 86 ? -9.298 -10.291 11.848 1.00 85.81 86 VAL A C 1
ATOM 647 O O . VAL A 1 86 ? -9.856 -11.289 12.293 1.00 85.81 86 VAL A O 1
ATOM 650 N N . ASN A 1 87 ? -9.790 -9.578 10.834 1.00 85.75 87 ASN A N 1
ATOM 651 C CA . ASN A 1 87 ? -11.080 -9.871 10.206 1.00 85.75 87 ASN A CA 1
ATOM 652 C C . ASN A 1 87 ? -10.961 -10.755 8.951 1.00 85.75 87 ASN A C 1
ATOM 654 O O . ASN A 1 87 ? -11.969 -11.051 8.314 1.00 85.75 87 ASN A O 1
ATOM 658 N N . ASN A 1 88 ? -9.741 -11.173 8.595 1.00 87.50 88 ASN A N 1
ATOM 659 C CA . ASN A 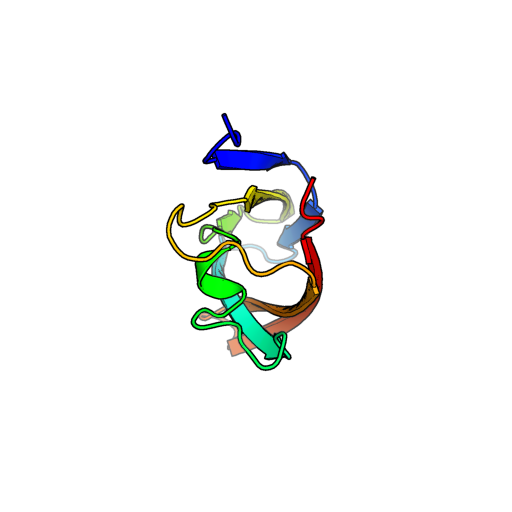1 88 ? -9.415 -11.945 7.393 1.00 87.50 88 ASN A CA 1
ATOM 660 C C . ASN A 1 88 ? -9.990 -11.333 6.100 1.00 87.50 88 ASN A C 1
ATOM 662 O O . ASN A 1 88 ? -10.504 -12.039 5.231 1.00 87.50 88 ASN A O 1
ATOM 666 N N . LEU A 1 89 ? -9.917 -10.006 5.987 1.00 90.38 89 LEU A N 1
ATOM 667 C CA . LEU A 1 89 ? -10.352 -9.269 4.803 1.00 90.38 89 LEU A CA 1
ATOM 668 C C . LEU A 1 89 ? -9.139 -8.878 3.961 1.00 90.38 89 LEU A C 1
ATOM 670 O O . LEU A 1 89 ? -8.140 -8.390 4.493 1.00 90.38 89 LEU A O 1
ATOM 674 N N . GLU A 1 90 ? -9.251 -9.047 2.647 1.00 94.62 90 GLU A N 1
ATOM 675 C CA . GLU A 1 90 ? -8.237 -8.644 1.674 1.00 94.62 90 GLU A CA 1
ATOM 676 C C . GLU A 1 90 ? -8.870 -7.756 0.601 1.00 94.62 90 GLU A C 1
ATOM 678 O O . GL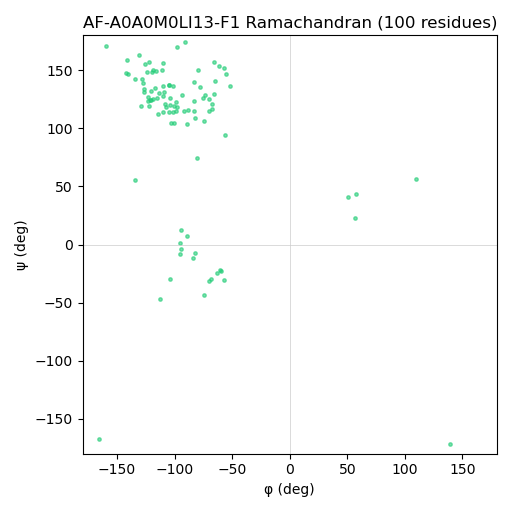U A 1 90 ? -9.904 -8.095 0.025 1.00 94.62 90 GLU A O 1
ATOM 683 N N . TYR A 1 91 ? -8.231 -6.622 0.322 1.00 93.50 91 TYR A N 1
ATOM 684 C CA . TYR A 1 91 ? -8.616 -5.703 -0.742 1.00 93.50 91 TYR A CA 1
ATOM 685 C C . TYR A 1 91 ? -7.410 -5.399 -1.620 1.00 93.50 91 TYR A C 1
ATOM 687 O O . TYR A 1 91 ? -6.292 -5.241 -1.130 1.00 93.50 91 TYR A O 1
ATOM 695 N N . ARG A 1 92 ? -7.643 -5.288 -2.927 1.00 93.88 92 ARG A N 1
ATOM 696 C CA . ARG A 1 92 ? -6.602 -5.018 -3.920 1.00 93.88 92 ARG A CA 1
ATOM 697 C C . ARG A 1 92 ? -6.903 -3.706 -4.623 1.00 93.88 92 ARG A C 1
ATOM 699 O O . ARG A 1 92 ? -7.996 -3.528 -5.157 1.00 93.88 92 ARG A O 1
ATOM 706 N N . VAL A 1 93 ? -5.934 -2.800 -4.611 1.00 91.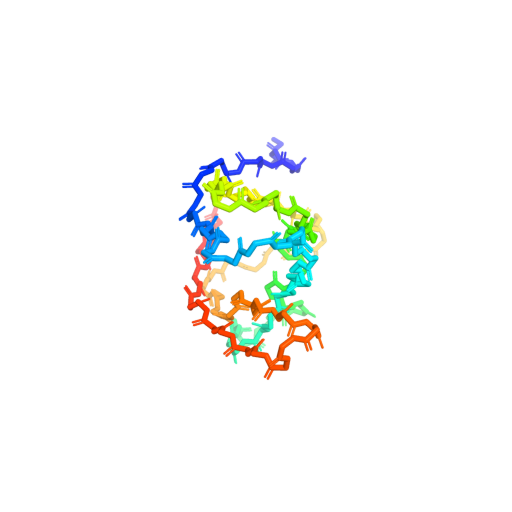38 93 VAL A N 1
ATOM 707 C CA . VAL A 1 93 ? -5.998 -1.518 -5.315 1.00 91.38 93 VAL A CA 1
ATOM 708 C C . VAL A 1 93 ? -5.002 -1.570 -6.473 1.00 91.38 93 VAL A C 1
ATOM 710 O O . VAL A 1 93 ? -3.801 -1.653 -6.209 1.00 91.38 93 VAL A O 1
ATOM 713 N N . PRO A 1 94 ? -5.452 -1.541 -7.738 1.00 92.44 94 PRO A N 1
ATOM 714 C CA . PRO A 1 94 ? -4.542 -1.583 -8.873 1.00 92.44 94 PRO A CA 1
ATOM 715 C C . PRO A 1 94 ? -3.664 -0.329 -8.904 1.00 92.44 94 PRO A C 1
ATOM 717 O O . PRO A 1 94 ? -4.128 0.781 -8.634 1.00 92.44 94 PRO A O 1
ATOM 720 N N . VAL A 1 95 ? -2.390 -0.506 -9.245 1.00 90.62 95 VAL A N 1
ATOM 721 C CA . VAL A 1 95 ? -1.403 0.571 -9.347 1.00 90.62 95 VAL A CA 1
ATOM 722 C C . VAL A 1 95 ? -0.589 0.434 -10.629 1.00 90.62 95 VAL A C 1
ATOM 724 O O . VAL A 1 95 ? -0.237 -0.667 -11.057 1.00 90.62 95 VAL A O 1
ATOM 727 N N . GLU A 1 96 ? -0.273 1.575 -11.235 1.00 90.81 96 GLU A N 1
ATOM 728 C CA . GLU A 1 96 ? 0.579 1.679 -12.413 1.00 90.81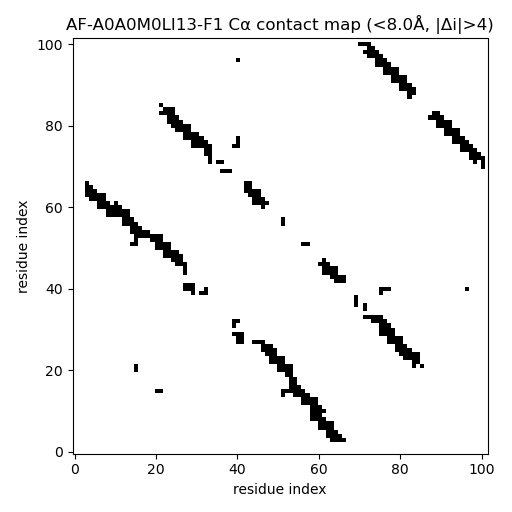 96 GLU A CA 1
ATOM 729 C C . GLU A 1 96 ? 1.720 2.665 -12.150 1.00 90.81 96 GLU A C 1
ATOM 731 O O . GLU A 1 96 ? 1.503 3.769 -11.647 1.00 90.81 96 GLU A O 1
ATOM 736 N N . VAL A 1 97 ? 2.938 2.271 -12.523 1.00 86.50 97 VAL A N 1
ATOM 737 C CA . VAL A 1 97 ? 4.123 3.131 -12.508 1.00 86.50 97 VAL A CA 1
ATOM 738 C C . VAL A 1 97 ? 4.687 3.218 -13.918 1.00 86.50 97 VAL A C 1
ATOM 740 O O . VAL A 1 97 ? 5.014 2.204 -14.538 1.00 86.50 97 VAL A O 1
ATOM 743 N N . VAL A 1 98 ? 4.827 4.446 -14.416 1.00 87.44 98 VAL A N 1
ATOM 744 C CA . VAL A 1 98 ? 5.418 4.731 -15.725 1.00 87.44 98 VAL A CA 1
ATOM 745 C C . VAL A 1 98 ? 6.787 5.362 -15.528 1.00 87.44 98 VAL A C 1
ATOM 747 O O . VAL A 1 98 ? 6.919 6.418 -14.911 1.00 87.44 98 VAL A O 1
ATOM 750 N N . ILE A 1 99 ? 7.806 4.707 -16.077 1.00 81.50 99 ILE A N 1
ATOM 751 C CA . ILE A 1 99 ? 9.190 5.170 -16.046 1.00 81.50 99 ILE A CA 1
ATOM 752 C C . ILE A 1 99 ? 9.542 5.706 -17.429 1.00 81.50 99 ILE A C 1
ATOM 754 O O . ILE A 1 99 ? 9.603 4.944 -18.396 1.00 81.50 99 ILE A O 1
ATOM 758 N N . LEU A 1 100 ? 9.791 7.010 -17.513 1.00 81.50 100 LEU A N 1
ATOM 759 C CA . LEU A 1 100 ? 10.286 7.666 -18.719 1.00 81.50 100 LEU A CA 1
ATOM 760 C C . LEU A 1 100 ? 11.801 7.845 -18.591 1.00 81.50 100 LEU A C 1
ATOM 762 O O . LEU A 1 100 ? 12.274 8.441 -17.624 1.00 81.50 100 LEU A O 1
ATOM 766 N N . LEU A 1 101 ? 12.556 7.295 -19.544 1.00 73.44 101 LEU A N 1
ATOM 767 C CA . LEU A 1 101 ? 13.990 7.554 -19.661 1.00 73.44 101 LEU A CA 1
ATOM 768 C C . LEU A 1 101 ? 14.164 8.863 -20.437 1.00 73.44 101 LEU A C 1
ATOM 770 O O . LEU A 1 101 ? 13.628 8.987 -21.537 1.00 73.44 101 LEU A O 1
ATOM 774 N N . ILE A 1 102 ? 14.867 9.819 -19.832 1.00 65.94 102 ILE A N 1
ATOM 775 C CA . ILE A 1 102 ? 15.287 11.085 -20.448 1.00 65.94 102 ILE A CA 1
ATOM 776 C C . ILE A 1 102 ? 16.791 11.003 -20.675 1.00 65.94 102 ILE A C 1
ATOM 778 O O . ILE A 1 102 ? 17.481 10.533 -19.736 1.00 65.94 102 ILE A O 1
#

pLDDT: mean 86.3, std 11.43, range [42.5, 97.69]

Organism: NCBI:txid284581

Sequence (102 aa):
MLDSGRTIANIFTITNKTNQTLNVQITIENTSRPALALVGIDYILGISNQTIAPNTTKSVSVTAQFLPLLKIGGRYTGNIVLKDVVNNLEYRVPVEVVILLI

Mean predicted aligned error: 5.37 Å